Protein AF-A0A9E0Y5K9-F1 (afdb_monomer_lite)

pLDDT: mean 71.34, std 19.41, range [36.12, 97.19]

Radius of gyration: 32.45 Å; chains: 1; bounding box: 68×73×74 Å

Structure (mmCIF, N/CA/C/O backbone):
data_AF-A0A9E0Y5K9-F1
#
_entry.id   AF-A0A9E0Y5K9-F1
#
loop_
_atom_site.group_PDB
_atom_site.id
_atom_site.type_symbol
_atom_site.label_atom_id
_atom_site.label_alt_id
_atom_site.label_comp_id
_atom_site.label_asym_id
_atom_site.label_entity_id
_atom_site.label_seq_id
_atom_site.pdbx_PDB_ins_code
_atom_site.Cartn_x
_atom_site.Cartn_y
_atom_site.Cartn_z
_atom_site.occupancy
_atom_site.B_iso_or_equiv
_atom_site.auth_seq_id
_atom_site.auth_comp_id
_atom_site.auth_asym_id
_atom_site.auth_atom_id
_atom_site.pdbx_PDB_model_num
ATOM 1 N N . MET A 1 1 ? 21.419 -6.698 -3.684 1.00 84.94 1 MET A N 1
ATOM 2 C CA . MET A 1 1 ? 20.683 -5.464 -4.075 1.00 84.94 1 MET A CA 1
ATOM 3 C C . MET A 1 1 ? 20.345 -5.430 -5.564 1.00 84.94 1 MET A C 1
ATOM 5 O O . MET A 1 1 ? 19.286 -4.920 -5.915 1.00 84.94 1 MET A O 1
ATOM 9 N N . GLN A 1 2 ? 21.209 -5.947 -6.445 1.00 94.19 2 GLN A N 1
ATOM 10 C CA . GLN A 1 2 ? 20.969 -5.980 -7.896 1.00 94.19 2 GLN A CA 1
ATOM 11 C C . GLN A 1 2 ? 19.772 -6.874 -8.278 1.00 94.19 2 GLN A C 1
ATOM 13 O O . GLN A 1 2 ? 19.074 -6.594 -9.249 1.00 94.19 2 GLN A O 1
ATOM 18 N N . GLU A 1 3 ? 19.475 -7.891 -7.471 1.00 95.75 3 GLU A N 1
ATOM 19 C CA . GLU A 1 3 ? 18.398 -8.865 -7.677 1.00 95.75 3 GLU A CA 1
ATOM 20 C C . GLU A 1 3 ? 17.010 -8.213 -7.593 1.00 95.75 3 GLU A C 1
ATOM 22 O O . GLU A 1 3 ? 16.142 -8.476 -8.426 1.00 95.75 3 GLU A O 1
ATOM 27 N N . LEU A 1 4 ? 16.811 -7.305 -6.628 1.00 95.12 4 LEU A N 1
ATOM 28 C CA . LEU A 1 4 ? 15.551 -6.568 -6.461 1.00 95.12 4 LEU A CA 1
ATOM 29 C C . LEU A 1 4 ? 15.292 -5.603 -7.623 1.00 95.12 4 LEU A C 1
ATOM 31 O O . LEU A 1 4 ? 14.154 -5.426 -8.050 1.00 95.12 4 LEU A O 1
ATOM 35 N N . ILE A 1 5 ? 16.351 -4.996 -8.157 1.00 95.44 5 ILE A N 1
ATOM 36 C CA . ILE A 1 5 ? 16.250 -4.121 -9.327 1.00 95.44 5 ILE A CA 1
ATOM 37 C C . ILE A 1 5 ? 15.879 -4.953 -10.558 1.00 95.44 5 ILE A C 1
ATOM 39 O O . ILE A 1 5 ? 14.986 -4.563 -11.308 1.00 95.44 5 ILE A O 1
ATOM 43 N N . PHE A 1 6 ? 16.502 -6.121 -10.739 1.00 96.25 6 PHE A N 1
ATOM 44 C CA . PHE A 1 6 ? 16.213 -7.008 -11.864 1.00 96.25 6 PHE A CA 1
ATOM 45 C C . PHE A 1 6 ? 14.764 -7.516 -11.849 1.00 96.25 6 PHE A C 1
ATOM 47 O O . PHE A 1 6 ? 14.056 -7.389 -12.851 1.00 96.25 6 PHE A O 1
ATOM 54 N N . ILE A 1 7 ? 14.279 -8.006 -10.702 1.00 95.19 7 ILE A N 1
ATOM 55 C CA . ILE A 1 7 ? 12.883 -8.453 -10.588 1.00 95.19 7 ILE A CA 1
ATOM 56 C C . ILE A 1 7 ? 11.897 -7.282 -10.693 1.00 95.19 7 ILE A C 1
ATOM 58 O O . ILE A 1 7 ? 10.824 -7.432 -11.276 1.00 95.19 7 ILE A O 1
ATOM 62 N N . GLY A 1 8 ? 12.288 -6.095 -10.214 1.00 94.62 8 GLY A N 1
ATOM 63 C CA . GLY A 1 8 ? 11.539 -4.856 -10.398 1.00 94.62 8 GLY A CA 1
ATOM 64 C C . GLY A 1 8 ? 11.368 -4.503 -11.874 1.00 94.62 8 GLY A C 1
ATOM 65 O O . GLY A 1 8 ? 10.255 -4.212 -12.298 1.00 94.62 8 GLY A O 1
ATOM 66 N N . ILE A 1 9 ? 12.426 -4.596 -12.683 1.00 95.62 9 ILE A N 1
ATOM 67 C CA . ILE A 1 9 ? 12.359 -4.351 -14.132 1.00 95.62 9 ILE A CA 1
ATOM 68 C C . ILE A 1 9 ? 11.434 -5.363 -14.819 1.00 95.62 9 ILE A C 1
ATOM 70 O O . ILE A 1 9 ? 10.576 -4.958 -15.602 1.00 95.62 9 ILE A O 1
ATOM 74 N N . ILE A 1 10 ? 11.545 -6.656 -14.499 1.00 95.88 10 ILE A N 1
ATOM 75 C CA . ILE A 1 10 ? 10.665 -7.690 -15.07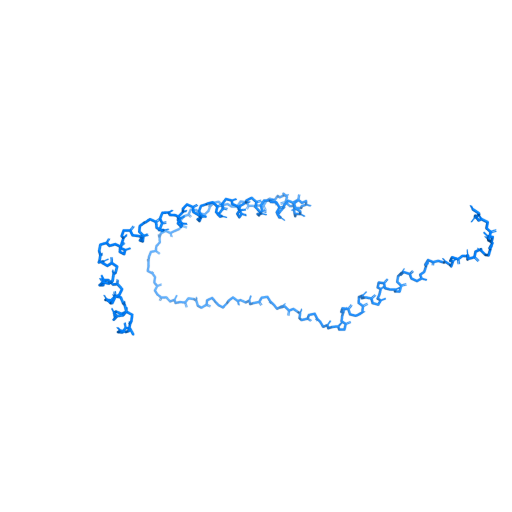0 1.00 95.88 10 ILE A CA 1
ATOM 76 C C . ILE A 1 10 ? 9.199 -7.412 -14.712 1.00 95.88 10 ILE A C 1
ATOM 78 O O . ILE A 1 10 ? 8.332 -7.407 -15.588 1.00 95.88 10 ILE A O 1
ATOM 82 N N . ALA A 1 11 ? 8.917 -7.108 -13.444 1.00 94.75 11 ALA A N 1
ATOM 83 C CA . ALA A 1 11 ? 7.577 -6.744 -12.999 1.00 94.75 11 ALA A CA 1
ATOM 84 C C . ALA A 1 11 ? 7.070 -5.470 -13.698 1.00 94.75 11 ALA A C 1
ATOM 86 O O . ALA A 1 11 ? 5.910 -5.409 -14.099 1.00 94.75 11 ALA A O 1
ATOM 87 N N . LEU A 1 12 ? 7.927 -4.467 -13.908 1.00 94.88 12 LEU A N 1
ATOM 88 C CA . LEU A 1 12 ? 7.583 -3.241 -14.634 1.00 94.88 12 LEU A CA 1
ATOM 89 C C . LEU A 1 12 ? 7.302 -3.488 -16.117 1.00 94.88 12 LEU A C 1
ATOM 91 O O . LEU A 1 12 ? 6.515 -2.744 -16.689 1.00 94.88 12 LEU A O 1
ATOM 95 N N . ILE A 1 13 ? 7.900 -4.498 -16.745 1.00 95.56 13 ILE A N 1
ATOM 96 C CA . ILE A 1 13 ? 7.588 -4.861 -18.135 1.00 95.56 13 ILE A CA 1
ATOM 97 C C . ILE A 1 13 ? 6.221 -5.551 -18.208 1.00 95.56 13 ILE A C 1
ATOM 99 O O . ILE A 1 13 ? 5.398 -5.183 -19.041 1.00 95.56 13 ILE A O 1
ATOM 103 N N . ILE A 1 14 ? 5.958 -6.507 -17.313 1.00 95.50 14 ILE A N 1
ATOM 104 C CA . ILE A 1 14 ? 4.695 -7.263 -17.281 1.00 95.50 14 ILE A CA 1
ATOM 105 C C . ILE A 1 14 ? 3.524 -6.352 -16.904 1.00 95.50 14 ILE A C 1
ATOM 107 O O . ILE A 1 14 ? 2.496 -6.315 -17.580 1.00 95.50 14 ILE A O 1
ATOM 111 N N . PHE A 1 15 ? 3.674 -5.612 -15.806 1.00 93.44 15 PHE A N 1
ATOM 112 C CA . PHE A 1 15 ? 2.612 -4.774 -15.267 1.00 93.44 15 PHE A CA 1
ATOM 113 C C . PHE A 1 15 ? 2.631 -3.362 -15.843 1.00 93.44 15 PHE A C 1
ATOM 115 O O . PHE A 1 15 ? 1.575 -2.755 -15.932 1.00 93.44 15 PHE A O 1
ATOM 122 N N . GLY A 1 16 ? 3.773 -2.821 -16.256 1.00 94.25 16 GLY A N 1
ATOM 123 C CA . GLY A 1 16 ? 3.916 -1.446 -16.744 1.00 94.25 16 GLY A CA 1
ATOM 124 C C . GLY A 1 16 ? 4.324 -0.447 -15.644 1.00 94.25 16 GLY A C 1
ATOM 125 O O . GLY A 1 16 ? 3.734 -0.445 -14.556 1.00 94.25 16 GLY A O 1
ATOM 126 N N . PRO A 1 17 ? 5.240 0.507 -15.924 1.00 92.94 17 PRO A N 1
ATOM 127 C CA . PRO A 1 17 ? 5.746 1.464 -14.931 1.00 92.94 17 PRO A CA 1
ATOM 128 C C . PRO A 1 17 ? 4.708 2.463 -14.427 1.00 92.94 17 PRO A C 1
ATOM 130 O O . PRO A 1 17 ? 4.892 3.082 -13.386 1.00 92.94 17 PRO A O 1
ATOM 133 N N . ARG A 1 18 ? 3.594 2.617 -15.146 1.00 94.00 18 ARG A N 1
ATOM 134 C CA . ARG A 1 18 ? 2.475 3.470 -14.728 1.00 94.00 18 ARG A CA 1
ATOM 135 C C . ARG A 1 18 ? 1.482 2.743 -13.820 1.00 94.00 18 ARG A C 1
ATOM 137 O O . ARG A 1 18 ? 0.852 3.388 -12.988 1.00 94.00 18 ARG A O 1
ATOM 144 N N . LYS A 1 19 ? 1.355 1.418 -13.949 1.00 92.56 19 LYS A N 1
ATOM 145 C CA . LYS A 1 19 ? 0.366 0.616 -13.212 1.00 92.56 19 LYS A CA 1
ATOM 146 C C . LYS A 1 19 ? 0.826 0.301 -11.792 1.00 92.56 19 LYS A C 1
ATOM 148 O O . LYS A 1 19 ? 0.027 0.458 -10.878 1.00 92.56 19 LYS A O 1
ATOM 153 N N . LEU A 1 20 ? 2.103 -0.022 -11.574 1.00 92.75 20 LEU A N 1
ATOM 154 C CA . LEU A 1 20 ? 2.651 -0.221 -10.223 1.00 92.75 20 LEU A CA 1
ATOM 155 C C . LEU A 1 20 ? 2.388 0.962 -9.261 1.00 92.75 20 LEU A C 1
ATOM 157 O O . LEU A 1 20 ? 1.795 0.736 -8.206 1.00 92.75 20 LEU A O 1
ATOM 161 N N . PRO A 1 21 ? 2.724 2.225 -9.599 1.00 90.75 21 PRO A N 1
ATOM 162 C CA . PRO A 1 21 ? 2.444 3.360 -8.716 1.00 90.75 21 PRO A CA 1
ATOM 163 C C . PRO A 1 21 ? 0.945 3.655 -8.591 1.00 90.75 21 PRO A C 1
ATOM 165 O O . PRO A 1 21 ? 0.493 4.117 -7.545 1.00 90.75 21 PRO A O 1
ATOM 168 N N . GLN A 1 22 ? 0.154 3.382 -9.631 1.00 93.81 22 GLN A N 1
ATOM 169 C CA . GLN A 1 22 ? -1.297 3.545 -9.577 1.00 93.81 22 GLN A CA 1
ATOM 170 C C . GLN A 1 22 ? -1.936 2.544 -8.601 1.00 93.81 22 GLN A C 1
ATOM 172 O O . GLN A 1 22 ? -2.737 2.950 -7.762 1.00 93.81 22 GLN A O 1
ATOM 177 N N . MET A 1 23 ? -1.534 1.269 -8.647 1.00 93.50 23 MET A N 1
ATOM 178 C CA . MET A 1 23 ? -1.998 0.229 -7.721 1.00 93.50 23 MET A CA 1
ATOM 179 C C . MET A 1 23 ? -1.508 0.486 -6.294 1.00 93.50 23 MET A C 1
ATOM 181 O O . MET A 1 23 ? -2.298 0.393 -5.358 1.00 93.50 23 MET A O 1
ATOM 185 N N . ALA A 1 24 ? -0.248 0.896 -6.124 1.00 94.50 24 ALA A N 1
ATOM 186 C CA . ALA A 1 24 ? 0.303 1.249 -4.817 1.00 94.50 24 ALA A CA 1
ATOM 187 C C . ALA A 1 24 ? -0.461 2.407 -4.153 1.00 94.50 24 ALA A C 1
ATOM 189 O O . ALA A 1 24 ? -0.700 2.366 -2.951 1.00 94.50 24 ALA A O 1
ATOM 190 N N . ARG A 1 25 ? -0.908 3.415 -4.918 1.00 95.62 25 ARG A N 1
ATOM 191 C CA . ARG A 1 25 ? -1.752 4.502 -4.383 1.00 95.62 25 ARG A CA 1
ATOM 192 C C . ARG A 1 25 ? -3.101 3.992 -3.881 1.00 95.62 25 ARG A C 1
ATOM 194 O O . ARG A 1 25 ? -3.553 4.438 -2.833 1.00 95.62 25 ARG A O 1
ATOM 201 N N . THR A 1 26 ? -3.740 3.074 -4.603 1.00 96.06 26 THR A N 1
ATOM 202 C CA . THR A 1 26 ? -5.027 2.492 -4.191 1.00 96.06 26 THR A CA 1
ATOM 203 C C . THR A 1 26 ? -4.871 1.604 -2.959 1.00 96.06 26 THR A C 1
ATOM 205 O O . THR A 1 26 ? -5.595 1.783 -1.983 1.00 96.06 26 THR A O 1
ATOM 208 N N . ILE A 1 27 ? -3.881 0.706 -2.965 1.00 96.38 27 ILE A N 1
ATOM 209 C CA . ILE A 1 27 ? -3.561 -0.159 -1.820 1.00 96.38 27 ILE A CA 1
ATOM 210 C C . ILE A 1 27 ? -3.155 0.686 -0.608 1.00 96.38 27 ILE A C 1
ATOM 212 O O . ILE A 1 27 ? -3.568 0.396 0.507 1.00 96.38 27 ILE A O 1
ATOM 216 N N . GLY A 1 28 ? -2.400 1.767 -0.815 1.00 95.88 28 GLY A N 1
ATOM 217 C CA . GLY A 1 28 ? -1.999 2.688 0.246 1.00 95.88 28 GLY A CA 1
ATOM 218 C C . GLY A 1 28 ? -3.184 3.404 0.894 1.00 95.88 28 GLY A C 1
ATOM 219 O O . GLY A 1 28 ? -3.226 3.516 2.115 1.00 95.88 28 GLY A O 1
ATOM 220 N N . LYS A 1 29 ? -4.177 3.832 0.104 1.00 96.44 29 LYS A N 1
ATOM 221 C CA . LYS A 1 29 ? -5.428 4.397 0.638 1.00 96.44 29 LYS A CA 1
ATOM 222 C C . LYS A 1 29 ? -6.214 3.364 1.444 1.00 96.44 29 LYS A C 1
ATOM 224 O O . LYS A 1 29 ? -6.583 3.648 2.577 1.00 96.44 29 LYS A O 1
ATOM 229 N N . PHE A 1 30 ? -6.376 2.153 0.905 1.00 97.12 30 PHE A N 1
ATOM 230 C CA . PHE A 1 30 ? -7.024 1.052 1.621 1.00 97.12 30 PHE A CA 1
ATOM 231 C C . PHE A 1 30 ? -6.307 0.728 2.937 1.00 97.12 30 PHE A C 1
ATOM 233 O O . PHE A 1 30 ? -6.949 0.613 3.970 1.00 97.12 30 PHE A O 1
ATOM 240 N N . MET A 1 31 ? -4.975 0.650 2.928 1.00 97.19 31 MET A N 1
ATOM 241 C CA . MET A 1 31 ? -4.179 0.392 4.129 1.00 97.19 31 MET A CA 1
ATOM 242 C C . MET A 1 31 ? -4.311 1.521 5.159 1.00 97.19 31 MET A C 1
ATOM 244 O O . MET A 1 31 ? -4.338 1.253 6.356 1.00 97.19 31 MET A O 1
ATOM 248 N N . ALA A 1 32 ? -4.407 2.779 4.720 1.00 96.50 32 ALA A N 1
ATOM 249 C CA . ALA A 1 32 ? -4.607 3.918 5.614 1.00 96.50 32 ALA A CA 1
ATOM 250 C C . ALA A 1 32 ? -5.983 3.873 6.299 1.00 96.50 32 ALA A C 1
ATOM 252 O O . ALA A 1 32 ? -6.070 4.068 7.512 1.00 96.50 32 ALA A O 1
ATOM 253 N N . GLU A 1 33 ? -7.038 3.567 5.544 1.00 96.81 33 GLU A N 1
ATOM 254 C CA . GLU A 1 33 ? -8.393 3.391 6.077 1.00 96.81 33 GLU A CA 1
ATOM 255 C C . GLU A 1 33 ? -8.489 2.152 6.975 1.00 96.81 33 GLU A C 1
ATOM 257 O O . GLU A 1 33 ? -9.014 2.236 8.084 1.00 96.81 33 GLU A O 1
ATOM 262 N N . PHE A 1 34 ? -7.890 1.033 6.561 1.00 96.88 34 PHE A N 1
ATOM 263 C CA . PHE A 1 34 ? -7.808 -0.191 7.353 1.00 96.88 34 PHE A CA 1
ATOM 264 C C . PHE A 1 34 ? -7.050 0.030 8.665 1.00 96.88 34 PHE A C 1
ATOM 266 O O . PHE A 1 34 ? -7.504 -0.415 9.716 1.00 96.88 34 PHE A O 1
ATOM 273 N N . LYS A 1 35 ? -5.927 0.762 8.641 1.00 95.88 35 LYS A N 1
ATOM 274 C CA . LYS A 1 35 ? -5.170 1.127 9.849 1.00 95.88 35 LYS A CA 1
ATOM 275 C C . LYS A 1 35 ? -6.002 1.988 10.790 1.00 95.88 35 LYS A C 1
ATOM 277 O O . LYS A 1 35 ? -5.923 1.784 11.996 1.00 95.88 35 LYS A O 1
ATOM 282 N N . LYS A 1 36 ? -6.776 2.940 10.260 1.00 95.75 36 LYS A N 1
ATOM 283 C CA . LYS A 1 36 ? -7.664 3.779 11.069 1.00 95.75 36 LYS A CA 1
ATOM 284 C C . LYS A 1 36 ? -8.754 2.934 11.728 1.00 95.75 36 LYS A C 1
ATOM 286 O O . LYS A 1 36 ? -8.852 2.948 12.945 1.00 95.75 36 LYS A O 1
ATOM 291 N N . ALA A 1 37 ? -9.457 2.115 10.947 1.00 95.69 37 ALA A N 1
ATOM 292 C CA . ALA A 1 37 ? -10.464 1.198 11.471 1.00 95.69 37 ALA A CA 1
ATOM 293 C C . ALA A 1 37 ? -9.872 0.246 12.526 1.00 95.69 37 ALA A C 1
ATOM 295 O O . ALA A 1 37 ? -10.419 0.113 13.612 1.00 95.69 37 ALA A O 1
ATOM 296 N N . THR A 1 38 ? -8.707 -0.352 12.253 1.00 94.94 38 THR A N 1
ATOM 297 C CA . THR A 1 38 ? -7.985 -1.224 13.201 1.00 94.94 38 THR A CA 1
ATOM 298 C C . THR A 1 38 ? -7.603 -0.492 14.485 1.00 94.94 38 THR A C 1
ATOM 300 O O . THR A 1 38 ? -7.652 -1.082 15.559 1.00 94.94 38 THR A O 1
ATOM 303 N N . ASN A 1 39 ? -7.229 0.786 14.400 1.00 94.44 39 ASN A N 1
ATOM 304 C CA . ASN A 1 39 ? -6.917 1.592 15.575 1.00 94.44 39 ASN A CA 1
ATOM 305 C C . ASN A 1 39 ? -8.164 1.856 16.426 1.00 94.44 39 ASN A C 1
ATOM 307 O O . ASN A 1 39 ? -8.089 1.733 17.643 1.00 94.44 39 ASN A O 1
ATOM 311 N N . ASP A 1 40 ? -9.299 2.141 15.789 1.00 91.94 40 ASP A N 1
ATOM 312 C CA . ASP A 1 40 ? -10.580 2.323 16.477 1.00 91.94 40 ASP A CA 1
ATOM 313 C C . ASP A 1 40 ? -11.023 1.006 17.150 1.00 91.94 40 ASP A C 1
ATOM 315 O O . ASP A 1 40 ? -11.443 1.005 18.305 1.00 91.94 40 ASP A O 1
ATOM 319 N N . PHE A 1 41 ? -10.836 -0.142 16.482 1.00 91.81 41 PHE A N 1
ATOM 320 C CA . PHE A 1 41 ? -11.059 -1.463 17.085 1.00 91.81 41 PHE A CA 1
ATOM 321 C C . PHE A 1 41 ? -10.128 -1.730 18.271 1.00 91.81 41 PHE A C 1
ATOM 323 O O . PHE A 1 41 ? -10.578 -2.266 19.280 1.00 91.81 41 PHE A O 1
ATOM 330 N N . LYS A 1 42 ? -8.847 -1.354 18.174 1.00 89.75 42 LYS A N 1
ATOM 331 C CA . LYS A 1 42 ? -7.884 -1.504 19.272 1.00 89.75 42 LYS A CA 1
ATOM 332 C C . LYS A 1 42 ? -8.272 -0.645 20.471 1.00 89.75 42 LYS A C 1
ATOM 334 O O . LYS A 1 42 ? -8.196 -1.127 21.591 1.00 89.75 42 LYS A O 1
ATOM 339 N N . GLU A 1 43 ? -8.717 0.587 20.243 1.00 89.62 43 GLU A N 1
ATOM 340 C CA . GLU A 1 43 ? -9.166 1.486 21.307 1.00 89.62 43 GLU A CA 1
ATOM 341 C C . GLU A 1 43 ? -10.429 0.957 22.003 1.00 89.62 43 GLU A C 1
ATOM 343 O O . GLU A 1 43 ? -10.510 0.995 23.229 1.00 89.62 43 GLU A O 1
ATOM 348 N N . THR A 1 44 ? -11.394 0.421 21.252 1.00 86.31 44 THR A N 1
ATOM 349 C CA . THR A 1 44 ? -12.589 -0.219 21.828 1.00 86.31 44 THR A CA 1
ATOM 350 C C . THR A 1 44 ? -12.229 -1.482 22.608 1.00 86.31 44 THR A C 1
ATOM 352 O O . THR A 1 44 ? -12.659 -1.639 23.747 1.00 86.31 44 THR A O 1
ATOM 355 N N . TRP A 1 45 ? -11.367 -2.334 22.048 1.00 83.62 45 TRP A N 1
ATOM 356 C CA . TRP A 1 45 ? -10.918 -3.558 22.709 1.00 83.62 45 TRP A CA 1
ATOM 357 C C . TRP A 1 45 ? -10.097 -3.267 23.966 1.00 83.62 45 TRP A C 1
ATOM 359 O O . TRP A 1 45 ? -10.235 -3.961 24.964 1.00 83.62 45 TRP A O 1
ATOM 369 N N . GLU A 1 46 ? -9.254 -2.234 23.958 1.00 79.31 46 GLU A N 1
ATOM 370 C CA . GLU A 1 46 ? -8.540 -1.792 25.157 1.00 79.31 46 GLU A CA 1
ATOM 371 C C . GLU A 1 46 ? -9.501 -1.201 26.188 1.00 79.31 46 GLU A C 1
ATOM 373 O O . 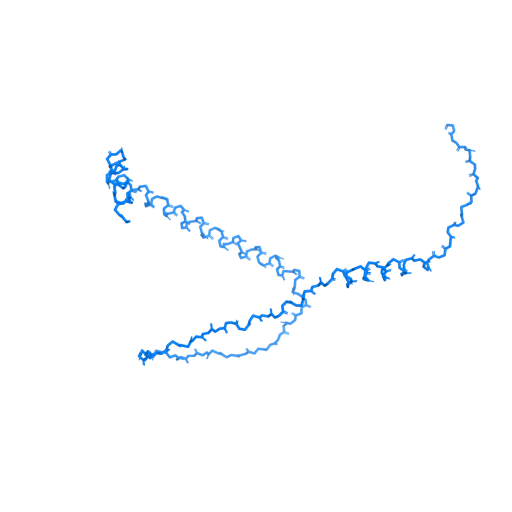GLU A 1 46 ? -9.335 -1.469 27.372 1.00 79.31 46 GLU A O 1
ATOM 378 N N . LYS A 1 47 ? -10.524 -0.443 25.787 1.00 75.00 47 LYS A N 1
ATOM 379 C CA . LYS A 1 47 ? -11.533 0.071 26.728 1.00 75.00 47 LYS A CA 1
ATOM 380 C C . LYS A 1 47 ? -12.346 -1.047 27.376 1.00 75.00 47 LYS A C 1
ATOM 382 O O . LYS A 1 47 ? -12.659 -0.940 28.555 1.00 75.00 47 LYS A O 1
ATOM 387 N N . GLU A 1 48 ? -12.640 -2.112 26.639 1.00 64.94 48 GLU A N 1
ATOM 388 C CA . GLU A 1 48 ? -13.360 -3.287 27.142 1.00 64.94 48 GLU A CA 1
ATOM 389 C C . GLU A 1 48 ? -12.446 -4.205 27.970 1.00 64.94 48 GLU A C 1
ATOM 391 O O . GLU A 1 48 ? -12.827 -4.621 29.058 1.00 64.94 48 GLU A O 1
ATOM 396 N N . ALA A 1 49 ? -11.202 -4.437 27.544 1.00 67.94 49 ALA A N 1
ATOM 397 C CA . ALA A 1 49 ? -10.225 -5.225 28.301 1.00 67.94 49 ALA A CA 1
ATOM 398 C C . ALA A 1 49 ? -9.732 -4.517 29.579 1.00 67.94 49 ALA A C 1
ATOM 400 O O . ALA A 1 49 ? -9.366 -5.181 30.544 1.00 67.94 49 ALA A O 1
ATOM 401 N N . ASN A 1 50 ? -9.732 -3.179 29.615 1.00 60.44 50 ASN A N 1
ATOM 402 C CA . ASN A 1 50 ? -9.479 -2.405 30.835 1.00 60.44 50 ASN A CA 1
ATOM 403 C C . ASN A 1 50 ? -10.750 -2.191 31.681 1.00 60.44 50 ASN A C 1
ATOM 405 O O . ASN A 1 50 ? -10.633 -1.724 32.813 1.00 60.44 50 ASN A O 1
ATOM 409 N N . PHE A 1 51 ? -11.949 -2.538 31.191 1.00 57.22 51 PHE A N 1
ATOM 410 C CA . PHE A 1 51 ? -13.175 -2.477 31.998 1.00 57.22 51 PHE A CA 1
ATOM 411 C C . PHE A 1 51 ? -13.187 -3.554 33.095 1.00 57.22 51 PHE A C 1
ATOM 413 O O . PHE A 1 51 ? -13.698 -3.303 34.182 1.00 57.22 51 PHE A O 1
ATOM 420 N N . ASP A 1 52 ? -12.501 -4.681 32.875 1.00 55.00 52 ASP A N 1
ATOM 421 C CA . ASP A 1 52 ? -12.238 -5.693 33.911 1.00 55.00 52 ASP A CA 1
ATOM 422 C C . ASP A 1 52 ? -11.141 -5.269 34.917 1.00 55.00 52 ASP A C 1
ATOM 424 O O . ASP A 1 52 ? -10.934 -5.941 35.926 1.00 55.00 52 ASP A O 1
ATOM 428 N N . ALA A 1 53 ? -10.446 -4.146 34.680 1.00 58.38 53 ALA A N 1
ATOM 429 C CA . ALA A 1 53 ? -9.359 -3.636 35.526 1.00 58.38 53 ALA A CA 1
ATOM 430 C C . ALA A 1 53 ? -9.650 -2.268 36.183 1.00 58.38 53 ALA A C 1
ATOM 432 O O . ALA A 1 53 ? -8.811 -1.753 36.922 1.00 58.38 53 ALA A O 1
ATOM 433 N N . PHE A 1 54 ? -10.827 -1.666 35.966 1.00 50.00 54 PHE A N 1
ATOM 434 C CA . PHE A 1 54 ? -11.181 -0.347 36.511 1.00 50.00 54 PHE A CA 1
ATOM 435 C C . PHE A 1 54 ? -12.052 -0.451 37.776 1.00 50.00 54 PHE A C 1
ATOM 437 O O . PHE A 1 54 ? -13.170 0.053 37.844 1.00 50.00 54 PHE A O 1
ATOM 444 N N . THR A 1 55 ? -11.512 -1.085 38.815 1.00 49.09 55 THR A N 1
ATOM 445 C CA . THR A 1 55 ? -11.928 -0.849 40.208 1.00 49.09 55 THR A CA 1
ATOM 446 C C . THR A 1 55 ? -10.716 -0.661 41.110 1.00 49.09 55 THR A C 1
ATOM 448 O O . THR A 1 55 ? -10.685 -1.202 42.205 1.00 49.09 55 THR A O 1
ATOM 451 N N . GLU A 1 56 ? -9.700 0.086 40.681 1.00 56.94 56 GLU A N 1
ATOM 452 C CA . GLU A 1 56 ? -8.762 0.695 41.624 1.00 56.94 56 GLU A CA 1
ATOM 453 C C . GLU A 1 56 ? -7.971 1.830 40.968 1.00 56.94 56 GLU A C 1
ATOM 455 O O . GLU A 1 56 ? -7.377 1.677 39.905 1.00 56.94 56 GLU A O 1
ATOM 460 N N . THR A 1 57 ? -7.896 2.952 41.683 1.00 48.62 57 THR A N 1
ATOM 461 C CA . THR A 1 57 ? -6.978 4.083 41.458 1.00 48.62 57 THR A CA 1
ATOM 462 C C . THR A 1 57 ? -7.460 5.200 40.525 1.00 48.62 57 THR A C 1
ATOM 464 O O . THR A 1 57 ? -6.805 5.595 39.562 1.00 48.62 57 THR A O 1
ATOM 467 N N . THR A 1 58 ? -8.558 5.839 40.927 1.00 53.59 58 THR A N 1
ATOM 468 C CA . THR A 1 58 ? -8.623 7.305 40.860 1.00 53.59 58 THR A CA 1
ATOM 469 C C . THR A 1 58 ? -7.735 7.849 41.983 1.00 53.59 58 THR A C 1
ATOM 471 O O . THR A 1 58 ? -8.034 7.587 43.141 1.00 53.59 58 THR A O 1
ATOM 474 N N . GLU A 1 59 ? -6.642 8.544 41.643 1.00 49.34 59 GLU A N 1
ATOM 475 C CA . GLU A 1 59 ? -6.217 9.839 42.216 1.00 49.34 59 GLU A CA 1
ATOM 476 C C . GLU A 1 59 ? -4.686 10.116 42.145 1.00 49.34 59 GLU A C 1
ATOM 478 O O . GLU A 1 59 ? -3.851 9.369 42.641 1.00 49.34 59 GLU A O 1
ATOM 483 N N . ILE A 1 60 ? -4.382 11.307 41.598 1.00 50.44 60 ILE A N 1
ATOM 484 C CA . ILE A 1 60 ? -3.191 12.180 41.745 1.00 50.44 60 ILE A CA 1
ATOM 485 C C . ILE A 1 60 ? -1.877 11.772 41.042 1.00 50.44 60 ILE A C 1
ATOM 487 O O . ILE A 1 60 ? -1.111 10.963 41.548 1.00 50.44 60 ILE A O 1
ATOM 491 N N . LYS A 1 61 ? -1.489 12.508 39.979 1.00 46.94 61 LYS A N 1
ATOM 492 C CA . LYS A 1 61 ? -0.544 13.653 40.084 1.00 46.94 61 LYS A CA 1
ATOM 493 C C . LYS A 1 61 ? -0.195 14.287 38.720 1.00 46.94 61 LYS A C 1
ATOM 495 O O . LYS A 1 61 ? 0.278 13.631 37.804 1.00 46.94 61 LYS A O 1
ATOM 500 N N . THR A 1 62 ? -0.467 15.593 38.660 1.00 47.53 62 THR A N 1
ATOM 501 C CA . THR A 1 62 ? 0.132 16.721 37.903 1.00 47.53 62 THR A CA 1
ATOM 502 C C . THR A 1 62 ? 1.516 16.457 37.244 1.00 47.53 62 THR A C 1
ATOM 504 O O . THR A 1 62 ? 2.290 15.669 37.769 1.00 47.53 62 THR A O 1
ATOM 507 N N . ILE A 1 63 ? 1.991 17.080 36.145 1.00 46.44 63 ILE A N 1
ATOM 508 C CA . ILE A 1 63 ? 2.126 18.508 35.752 1.00 46.44 63 ILE A CA 1
ATOM 509 C C . ILE A 1 63 ? 2.519 18.563 34.236 1.00 46.44 63 ILE A C 1
ATOM 511 O O . ILE A 1 63 ? 3.281 17.700 33.797 1.00 46.44 63 ILE A O 1
ATOM 515 N N . PRO A 1 64 ? 2.090 19.560 33.429 1.00 54.25 64 PRO A N 1
ATOM 516 C CA . PRO A 1 64 ? 2.546 19.766 32.043 1.00 54.25 64 PRO A CA 1
ATOM 517 C C . PRO A 1 64 ? 4.008 20.253 31.950 1.00 54.25 64 PRO A C 1
ATOM 519 O O . PRO A 1 64 ? 4.342 21.332 32.438 1.00 54.25 64 PRO A O 1
ATOM 522 N N . SER A 1 65 ? 4.875 19.499 31.268 1.00 49.56 65 SER A N 1
ATOM 523 C CA . SER A 1 65 ? 6.249 19.920 30.950 1.00 49.56 65 SER A CA 1
ATOM 524 C C . SER A 1 65 ? 6.328 20.582 29.571 1.00 49.56 65 SER A C 1
ATOM 526 O O . SER A 1 65 ? 6.487 19.931 28.542 1.00 49.56 65 SER A O 1
ATOM 528 N N . THR A 1 66 ? 6.231 21.909 29.586 1.00 44.03 66 THR A N 1
ATOM 529 C CA . THR A 1 66 ? 6.726 22.820 28.545 1.00 44.03 66 THR A CA 1
ATOM 530 C C . THR A 1 66 ? 8.263 22.800 28.513 1.00 44.03 66 THR A C 1
ATOM 532 O O . THR A 1 66 ? 8.892 22.747 29.569 1.00 44.03 66 THR A O 1
ATOM 535 N N . THR A 1 67 ? 8.853 22.984 27.318 1.00 36.12 67 THR A N 1
ATOM 536 C CA . THR A 1 67 ? 10.306 23.131 27.008 1.00 36.12 67 THR A CA 1
ATOM 537 C C . THR A 1 67 ? 11.045 21.778 26.978 1.00 36.12 67 THR A C 1
ATOM 539 O O . THR A 1 67 ? 11.043 21.052 27.958 1.00 36.12 67 THR A O 1
ATOM 542 N N . GLN A 1 68 ? 11.711 21.340 25.902 1.00 48.72 68 GLN A N 1
ATOM 543 C CA . GLN A 1 68 ? 12.833 22.022 25.254 1.00 48.72 68 GLN A CA 1
ATOM 544 C C . GLN A 1 68 ? 13.054 21.574 23.795 1.00 48.72 68 GLN A C 1
ATOM 546 O O . GLN A 1 68 ? 13.353 20.419 23.508 1.00 48.72 68 GLN A O 1
ATOM 551 N N . THR A 1 69 ? 13.012 22.555 22.893 1.00 46.72 69 THR A N 1
ATOM 552 C CA . THR A 1 69 ? 13.855 22.635 21.695 1.00 46.72 69 THR A CA 1
ATOM 553 C C . THR A 1 69 ? 15.274 22.962 22.150 1.00 46.72 69 THR A C 1
ATOM 555 O O . THR A 1 69 ? 15.458 24.102 22.550 1.00 46.72 69 THR A O 1
ATOM 558 N N . ILE A 1 70 ? 16.252 22.049 22.060 1.00 45.19 70 ILE A N 1
ATOM 559 C CA . ILE A 1 70 ? 17.668 22.368 21.767 1.00 45.19 70 ILE A CA 1
ATOM 560 C C . ILE A 1 70 ? 18.299 21.169 21.043 1.00 45.19 70 ILE A C 1
ATOM 562 O O . ILE A 1 70 ? 18.382 20.059 21.558 1.00 45.19 70 ILE A O 1
ATOM 566 N N . ALA A 1 71 ? 18.734 21.435 19.814 1.00 49.50 71 ALA A N 1
ATOM 567 C CA . ALA A 1 71 ? 19.592 20.593 19.000 1.00 49.50 71 ALA A CA 1
ATOM 568 C C . ALA A 1 71 ? 21.053 20.634 19.491 1.00 49.50 71 ALA A C 1
ATOM 570 O O . ALA A 1 71 ? 21.494 21.653 20.014 1.00 49.50 71 ALA A O 1
ATOM 571 N N . LYS A 1 72 ? 21.809 19.576 19.156 1.00 47.84 72 LYS A N 1
ATOM 572 C CA . LYS A 1 72 ? 23.259 19.349 19.354 1.00 47.84 72 LYS A CA 1
ATOM 573 C C . LYS A 1 72 ? 23.689 18.881 20.751 1.00 47.84 72 LYS A C 1
ATOM 575 O O . LYS A 1 72 ? 23.947 19.694 21.624 1.00 47.84 72 LYS A O 1
ATOM 580 N N . ASN A 1 73 ? 23.958 17.584 20.887 1.00 40.19 73 ASN A N 1
ATOM 581 C CA . ASN A 1 73 ? 25.333 17.071 20.918 1.00 40.19 73 ASN A CA 1
ATOM 582 C C . ASN A 1 73 ? 25.309 15.540 20.815 1.00 40.19 73 ASN A C 1
ATOM 584 O O . ASN A 1 73 ? 24.391 14.900 21.320 1.00 40.19 73 ASN A O 1
ATOM 588 N N . GLY A 1 74 ? 26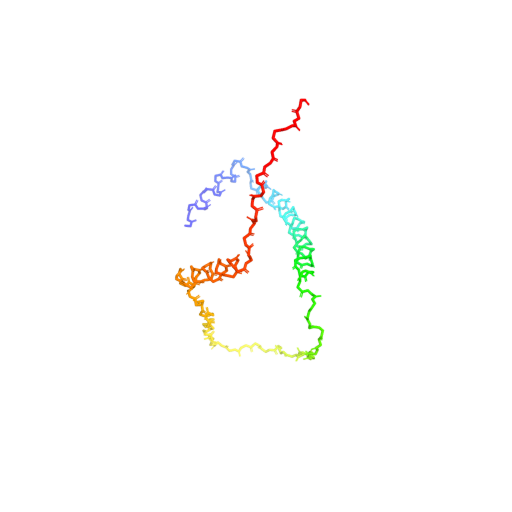.275 14.969 20.099 1.00 47.75 74 GLY A N 1
ATOM 589 C CA . GLY A 1 74 ? 26.399 13.528 19.930 1.00 47.75 74 GLY A CA 1
ATOM 590 C C . GLY A 1 74 ? 27.053 12.885 21.144 1.00 47.75 74 GLY A C 1
ATOM 591 O O . GLY A 1 74 ? 28.197 13.192 21.431 1.00 47.75 74 GLY A O 1
ATOM 592 N N . GLU A 1 75 ? 26.330 11.977 21.789 1.00 42.72 75 GLU A N 1
ATOM 593 C CA . GLU A 1 75 ? 26.837 10.837 22.557 1.00 42.72 75 GLU A CA 1
ATOM 594 C C . GLU A 1 75 ? 25.635 9.917 22.801 1.00 42.72 75 GLU A C 1
ATOM 596 O O . GLU A 1 75 ? 24.629 10.344 23.359 1.00 42.72 75 GLU A O 1
ATOM 601 N N . ASN A 1 76 ? 25.690 8.680 22.296 1.00 53.94 76 ASN A N 1
ATOM 602 C CA . ASN A 1 76 ? 24.642 7.675 22.489 1.00 53.94 76 ASN A CA 1
ATOM 603 C C . ASN A 1 76 ? 24.586 7.272 23.973 1.00 53.94 76 ASN A C 1
ATOM 605 O O . ASN A 1 76 ? 25.520 6.602 24.423 1.00 53.94 76 ASN A O 1
ATOM 609 N N . PRO A 1 77 ? 23.507 7.540 24.733 1.00 49.88 77 PRO A N 1
ATOM 610 C CA . PRO A 1 77 ? 23.267 6.786 25.946 1.00 49.88 77 PRO A CA 1
ATOM 611 C C . PRO A 1 77 ? 22.736 5.425 25.500 1.00 49.88 77 PRO A C 1
ATOM 613 O O . PRO A 1 77 ? 21.621 5.306 24.990 1.00 49.88 77 PRO A O 1
ATOM 616 N N . SER A 1 78 ? 23.565 4.396 25.652 1.00 46.09 78 SER A N 1
ATOM 617 C CA . SER A 1 78 ? 23.131 3.005 25.599 1.00 46.09 78 SER A CA 1
ATOM 618 C C . SER A 1 78 ? 22.092 2.780 26.699 1.00 46.09 78 SER A C 1
ATOM 620 O O . SER A 1 78 ? 22.436 2.450 27.833 1.00 46.09 78 SER A O 1
ATOM 622 N N . PHE A 1 79 ? 20.815 2.965 26.376 1.00 50.19 79 PHE A N 1
ATOM 623 C CA . PHE A 1 79 ? 19.716 2.462 27.186 1.00 50.19 79 PHE A CA 1
ATOM 624 C C . PHE A 1 79 ? 19.733 0.937 27.077 1.00 50.19 79 PHE A C 1
ATOM 626 O O . PHE A 1 79 ? 19.174 0.374 26.141 1.00 50.19 79 PHE A O 1
ATOM 633 N N . SER A 1 80 ? 20.405 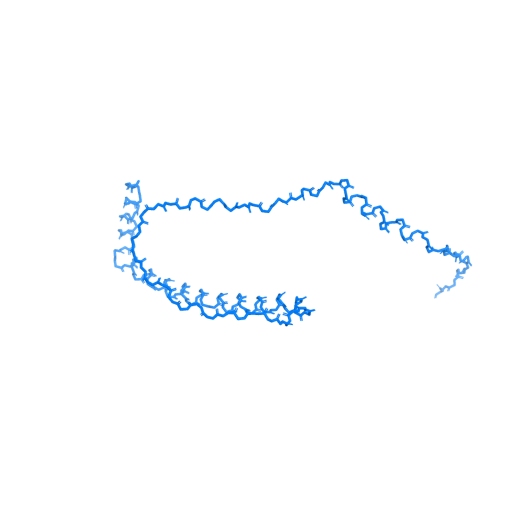0.267 28.012 1.00 53.19 80 SER A N 1
ATOM 634 C CA . SER A 1 80 ? 20.097 -1.131 28.302 1.00 53.19 80 SER A CA 1
ATOM 635 C C . SER A 1 80 ? 18.785 -1.119 29.083 1.00 53.19 80 SER A C 1
ATOM 637 O O . SER A 1 80 ? 18.774 -0.595 30.200 1.00 53.19 80 SER A O 1
ATOM 639 N N . PRO A 1 81 ? 17.666 -1.631 28.543 1.00 59.81 81 PRO A N 1
ATOM 640 C CA . PRO A 1 81 ? 16.485 -1.852 29.355 1.00 59.81 81 PRO A CA 1
ATOM 641 C C . PRO A 1 81 ? 16.883 -2.905 30.387 1.00 59.81 81 PRO A C 1
ATOM 643 O O . PRO A 1 81 ? 17.189 -4.039 30.021 1.00 59.81 81 PRO A O 1
ATOM 646 N N . THR A 1 82 ? 16.954 -2.533 31.664 1.00 54.66 82 THR A N 1
ATOM 647 C CA . THR A 1 82 ? 17.035 -3.513 32.747 1.00 54.66 82 THR A CA 1
ATOM 648 C C . THR A 1 82 ? 15.784 -4.370 32.640 1.00 54.66 82 THR A C 1
ATOM 650 O O . THR A 1 82 ? 14.675 -3.924 32.933 1.00 54.66 82 THR A O 1
ATOM 653 N N . GLN A 1 83 ? 15.967 -5.567 32.100 1.00 61.00 83 GLN A N 1
ATOM 654 C CA . GLN A 1 83 ? 14.911 -6.532 31.877 1.00 61.00 83 GLN A CA 1
ATOM 655 C C . GLN A 1 83 ? 14.327 -6.929 33.242 1.00 61.00 83 GLN A C 1
ATOM 657 O O . GLN A 1 83 ? 15.108 -7.212 34.154 1.00 61.00 83 GLN A O 1
ATOM 662 N N . PRO A 1 84 ? 12.994 -6.925 33.435 1.00 60.97 84 PRO A N 1
ATOM 663 C CA . PRO A 1 84 ? 12.416 -7.489 34.645 1.00 60.97 84 PRO A CA 1
ATOM 664 C C . PRO A 1 84 ? 12.816 -8.966 34.718 1.00 60.97 84 PRO A C 1
ATOM 666 O O . PRO A 1 84 ? 12.589 -9.720 33.771 1.00 60.97 84 PRO A O 1
ATOM 669 N N . GLU A 1 85 ? 13.452 -9.360 35.819 1.00 58.12 85 GLU A N 1
ATOM 670 C CA . GLU A 1 85 ? 13.797 -10.748 36.112 1.00 58.12 85 GLU A CA 1
ATOM 671 C C . GLU A 1 85 ? 12.493 -11.545 36.227 1.00 58.12 85 GLU A C 1
ATOM 673 O O . GLU A 1 85 ? 11.772 -11.468 37.225 1.00 58.12 85 GLU A O 1
ATOM 678 N N . ILE A 1 86 ? 12.145 -12.271 35.163 1.00 63.75 86 ILE A N 1
ATOM 679 C CA . ILE A 1 86 ? 11.065 -13.248 35.212 1.00 63.75 86 ILE A CA 1
ATOM 680 C C . ILE A 1 86 ? 11.589 -14.368 36.104 1.00 63.75 86 ILE A C 1
ATOM 682 O O . ILE A 1 86 ? 12.412 -15.169 35.667 1.00 63.75 86 ILE A O 1
ATOM 686 N N . LYS A 1 87 ? 11.147 -14.405 37.366 1.00 66.25 87 LYS A N 1
ATOM 687 C CA . LYS A 1 87 ? 11.347 -15.580 38.217 1.00 66.25 87 LYS A CA 1
ATOM 688 C C . LYS A 1 87 ? 10.710 -16.758 37.487 1.00 66.25 87 LYS A C 1
ATOM 690 O O . LYS A 1 87 ? 9.489 -16.783 37.326 1.00 66.25 87 LYS A O 1
ATOM 695 N N . GLU A 1 88 ? 11.538 -17.672 36.984 1.00 66.75 88 GLU A N 1
ATOM 696 C CA . GLU A 1 88 ? 11.071 -18.912 36.375 1.00 66.75 88 GLU A CA 1
ATOM 697 C C . GLU A 1 88 ? 10.180 -19.622 37.389 1.00 66.75 88 GLU A C 1
ATOM 699 O O . GLU A 1 88 ? 10.617 -19.991 38.477 1.00 66.75 88 GLU A O 1
ATOM 704 N N . LEU A 1 89 ? 8.903 -19.766 37.043 1.00 65.25 89 LEU A N 1
ATOM 705 C CA . LEU A 1 89 ? 7.974 -20.557 37.824 1.00 65.25 89 LEU A CA 1
ATOM 706 C C . LEU A 1 89 ? 8.435 -22.014 37.726 1.00 65.25 89 LEU A C 1
ATOM 708 O O . LEU A 1 89 ? 8.254 -22.662 36.691 1.00 65.25 89 LEU A O 1
ATOM 712 N N . ASN A 1 90 ? 9.082 -22.511 38.778 1.00 68.62 90 ASN A N 1
ATOM 713 C CA . ASN A 1 90 ? 9.532 -23.892 38.837 1.00 68.62 90 ASN A CA 1
ATOM 714 C C . ASN A 1 90 ? 8.299 -24.810 38.872 1.00 68.62 90 ASN A C 1
ATOM 716 O O . ASN A 1 90 ? 7.312 -24.511 39.549 1.00 68.62 90 ASN A O 1
ATOM 720 N N . ARG A 1 91 ? 8.327 -25.937 38.147 1.00 71.62 91 ARG A N 1
ATOM 721 C CA . ARG A 1 91 ? 7.187 -26.878 38.105 1.00 71.62 91 ARG A CA 1
ATOM 722 C C . ARG A 1 91 ? 6.790 -27.347 39.501 1.00 71.62 91 ARG A C 1
ATOM 724 O O . ARG A 1 91 ? 5.618 -27.572 39.766 1.00 71.62 91 ARG A O 1
ATOM 731 N N . GLU A 1 92 ? 7.766 -27.439 40.390 1.00 72.31 92 GLU A N 1
ATOM 732 C CA . GLU A 1 92 ? 7.588 -27.836 41.783 1.00 72.31 92 GLU A CA 1
ATOM 733 C C . GLU A 1 92 ? 6.680 -26.861 42.549 1.00 72.31 92 GLU A C 1
ATOM 735 O O . GLU A 1 92 ? 5.827 -27.298 43.319 1.00 72.31 92 GLU A O 1
ATOM 740 N N . ASP A 1 93 ? 6.779 -25.555 42.286 1.00 75.19 93 ASP A N 1
ATOM 741 C CA . ASP A 1 93 ? 5.929 -24.543 42.924 1.00 75.19 93 ASP A CA 1
ATOM 742 C C . ASP A 1 93 ? 4.474 -24.652 42.455 1.00 75.19 93 ASP A C 1
ATOM 744 O O . ASP A 1 93 ? 3.540 -24.469 43.241 1.00 75.19 93 ASP A O 1
ATOM 748 N N . PHE A 1 94 ? 4.275 -25.008 41.183 1.00 70.31 94 PHE A N 1
ATOM 749 C CA . PHE A 1 94 ? 2.949 -25.230 40.615 1.00 70.31 94 PHE A CA 1
ATOM 750 C C . PHE A 1 94 ? 2.297 -26.500 41.178 1.00 70.31 94 PHE A C 1
ATOM 752 O O . PHE A 1 94 ? 1.144 -26.464 41.609 1.00 70.31 94 PHE A O 1
ATOM 759 N N . GLU A 1 95 ? 3.047 -27.601 41.255 1.00 77.44 95 GLU A N 1
ATOM 760 C CA . GLU A 1 95 ? 2.570 -28.863 41.839 1.00 77.44 95 GLU A CA 1
ATOM 761 C C . GLU A 1 95 ? 2.228 -28.710 43.329 1.00 77.44 95 GLU A C 1
ATOM 763 O O . GLU A 1 95 ? 1.208 -29.221 43.801 1.00 77.44 95 GLU A O 1
ATOM 768 N N . ASN A 1 96 ? 3.021 -27.932 44.072 1.00 78.62 96 ASN A 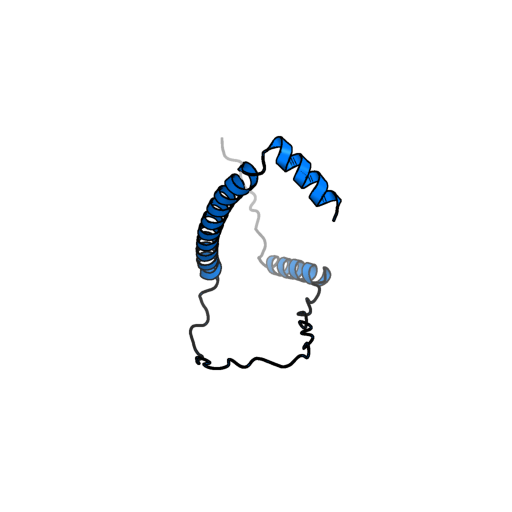N 1
ATOM 769 C CA . ASN A 1 96 ? 2.733 -27.615 45.470 1.00 78.62 96 ASN A CA 1
ATOM 770 C C . ASN A 1 96 ? 1.440 -26.794 45.628 1.00 78.62 96 ASN A C 1
ATOM 772 O O . ASN A 1 96 ? 0.717 -26.989 46.608 1.00 78.62 96 ASN A O 1
ATOM 776 N N . LEU A 1 97 ? 1.103 -25.923 44.668 1.00 77.38 97 LEU A N 1
ATOM 777 C CA . LEU A 1 97 ? -0.175 -25.201 44.649 1.00 77.38 97 LEU A CA 1
ATOM 778 C C . LEU A 1 97 ? -1.362 -26.142 44.400 1.00 77.38 97 LEU A C 1
ATOM 780 O O . LEU A 1 97 ? -2.348 -26.088 45.136 1.00 77.38 97 LEU A O 1
ATOM 784 N N . ILE A 1 98 ? -1.254 -27.024 43.401 1.00 79.81 98 ILE A N 1
ATOM 785 C CA . ILE A 1 98 ? -2.296 -28.008 43.058 1.00 79.81 98 ILE A CA 1
ATOM 786 C C . ILE A 1 98 ? -2.557 -28.935 44.251 1.00 79.81 98 ILE A C 1
ATOM 788 O O . ILE A 1 98 ? -3.707 -29.181 44.626 1.00 79.81 98 ILE A O 1
ATOM 792 N N . ARG A 1 99 ? -1.487 -29.413 44.895 1.00 80.00 99 ARG A N 1
ATOM 793 C CA . ARG A 1 99 ? -1.582 -30.271 46.077 1.00 80.00 99 ARG A CA 1
ATOM 794 C C . ARG A 1 99 ? -2.230 -29.548 47.255 1.00 80.00 99 ARG A C 1
ATOM 796 O O . ARG A 1 99 ? -3.141 -30.102 47.869 1.00 80.00 99 ARG A O 1
ATOM 803 N N . LYS A 1 100 ? -1.820 -28.310 47.532 1.00 76.00 100 LYS A N 1
ATOM 804 C CA . LYS A 1 100 ? -2.396 -27.484 48.602 1.00 76.00 100 LYS A CA 1
ATOM 805 C C . LYS A 1 100 ? -3.890 -27.222 48.387 1.00 76.00 100 LYS A C 1
ATOM 807 O O . LYS A 1 100 ? -4.655 -27.220 49.351 1.0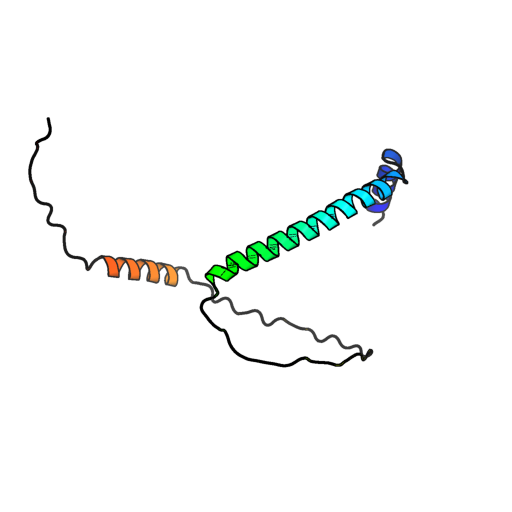0 76.00 100 LYS A O 1
ATOM 812 N N . GLU A 1 101 ? -4.315 -27.066 47.135 1.00 73.06 101 GLU A N 1
ATOM 813 C CA . GLU A 1 101 ? -5.730 -26.934 46.774 1.00 73.06 101 GLU A CA 1
ATOM 814 C C . GLU A 1 101 ? -6.494 -28.259 46.958 1.00 73.06 101 GLU A C 1
ATOM 816 O O . GLU A 1 101 ? -7.628 -28.274 47.443 1.00 73.06 101 GLU A O 1
ATOM 821 N N . SER A 1 102 ? -5.856 -29.395 46.652 1.00 62.75 102 SER A N 1
ATOM 822 C CA . SER A 1 102 ? -6.443 -30.727 46.851 1.00 62.75 102 SER A CA 1
ATOM 823 C C . SER A 1 102 ? -6.604 -31.105 48.331 1.00 62.75 102 SER A C 1
ATOM 825 O O . SER A 1 102 ? -7.614 -31.705 48.702 1.00 62.75 102 SER A O 1
ATOM 827 N N . GLU A 1 103 ? -5.673 -30.685 49.194 1.00 64.81 103 GLU A N 1
ATOM 828 C CA . GLU A 1 103 ? -5.733 -30.916 50.643 1.00 64.81 103 GLU A CA 1
ATOM 829 C C . GLU A 1 103 ? -6.854 -30.087 51.292 1.00 64.81 103 GLU A C 1
ATOM 831 O O . GLU A 1 103 ? -7.551 -30.578 52.179 1.00 64.81 103 GLU A O 1
ATOM 836 N N . LYS A 1 104 ? -7.138 -28.884 50.772 1.00 62.41 104 LYS A N 1
ATOM 837 C CA . LYS A 1 104 ? -8.256 -28.043 51.235 1.00 62.41 104 LYS A CA 1
ATOM 838 C C . LYS A 1 104 ? -9.640 -28.631 50.935 1.00 62.41 104 LYS A C 1
ATOM 840 O O . LYS A 1 104 ? -10.601 -28.318 51.636 1.00 62.41 104 LYS A O 1
ATOM 845 N N . LYS A 1 105 ? -9.765 -29.474 49.904 1.00 58.47 105 LYS A N 1
ATOM 846 C CA . LYS A 1 105 ? -11.044 -30.078 49.486 1.00 58.47 105 LYS A CA 1
ATOM 847 C C . LYS A 1 105 ? -11.371 -31.383 50.229 1.00 58.47 105 LYS A C 1
ATOM 849 O O . LYS A 1 105 ? -12.512 -31.838 50.177 1.00 58.47 105 LYS A O 1
ATOM 854 N N . ALA A 1 106 ? -10.403 -31.969 50.934 1.00 60.19 106 ALA A N 1
ATOM 855 C CA . ALA A 1 106 ? -10.560 -33.245 51.633 1.00 60.19 106 ALA A CA 1
ATOM 856 C C . ALA A 1 106 ? -11.154 -33.131 53.055 1.00 60.19 106 ALA A C 1
ATOM 858 O O . ALA A 1 106 ? -11.446 -34.156 53.666 1.00 60.19 106 ALA A O 1
ATOM 859 N N . GLU A 1 107 ? -11.393 -31.919 53.574 1.00 59.62 107 GLU A N 1
ATOM 860 C CA . GLU A 1 107 ? -11.981 -31.700 54.911 1.00 59.62 107 GLU A CA 1
ATOM 861 C C . GLU A 1 107 ? -13.499 -31.398 54.890 1.00 59.62 107 GLU A C 1
ATOM 863 O O . GLU A 1 107 ? -14.077 -30.934 55.871 1.00 59.62 107 GLU A O 1
ATOM 868 N N . ALA A 1 108 ? -14.194 -31.707 53.788 1.00 59.38 108 ALA A N 1
ATOM 869 C CA . ALA A 1 108 ? -15.655 -31.797 53.772 1.00 59.38 108 ALA A CA 1
ATOM 870 C C . ALA A 1 108 ? -16.086 -33.267 53.952 1.00 59.38 108 ALA A C 1
ATOM 872 O O . ALA A 1 108 ? -15.907 -34.108 53.077 1.00 59.38 108 ALA A O 1
ATOM 873 N N . GLN A 1 109 ? -16.619 -33.550 55.137 1.00 58.62 109 GLN A N 1
ATOM 874 C CA . GLN A 1 109 ? -17.034 -34.841 55.699 1.00 58.62 109 GLN A CA 1
ATOM 875 C C . GLN A 1 109 ? -17.926 -35.751 54.811 1.00 58.62 109 GLN A C 1
ATOM 877 O O . GLN A 1 109 ? -18.574 -35.283 53.875 1.00 58.62 109 GLN A O 1
ATOM 882 N N . PRO A 1 110 ? -17.977 -37.071 55.116 1.00 51.53 110 PRO A N 1
ATOM 883 C CA . PRO A 1 110 ? -18.354 -38.133 54.181 1.00 51.53 110 PRO A CA 1
ATOM 884 C C . PRO A 1 110 ? -19.835 -38.117 53.798 1.00 51.53 110 PRO A C 1
ATOM 886 O O . PRO A 1 110 ? -20.725 -38.108 54.651 1.00 51.53 110 PRO A O 1
ATOM 889 N N . VAL A 1 111 ? -20.096 -38.220 52.494 1.00 55.34 111 VAL A N 1
ATOM 890 C CA . VAL A 1 111 ? -21.422 -38.538 51.960 1.00 55.34 111 VAL A CA 1
ATOM 891 C C . VAL A 1 111 ? -21.816 -39.922 52.476 1.00 55.34 111 VAL A C 1
ATOM 893 O O . VAL A 1 111 ? -21.261 -40.941 52.072 1.00 55.34 111 VAL A O 1
ATOM 896 N N . LYS A 1 112 ? -22.778 -39.953 53.400 1.00 53.22 112 LYS A N 1
ATOM 897 C CA . LYS A 1 112 ? -23.518 -41.161 53.764 1.00 53.22 112 LYS A CA 1
ATOM 898 C C . LYS A 1 112 ? -24.260 -41.634 52.518 1.00 53.22 112 LYS A C 1
ATOM 900 O O . LYS A 1 112 ? -25.311 -41.090 52.186 1.00 53.22 112 LYS A O 1
ATOM 905 N N . THR A 1 113 ? -23.727 -42.634 51.830 1.00 52.53 113 THR A N 1
ATOM 906 C CA . THR A 1 113 ? -24.459 -43.326 50.770 1.00 52.53 113 THR A CA 1
ATOM 907 C C . THR A 1 113 ? -25.525 -44.186 51.441 1.00 52.53 113 THR A C 1
ATOM 909 O O . THR A 1 113 ? -25.269 -45.306 51.882 1.00 52.53 113 THR A O 1
ATOM 912 N N . LEU A 1 114 ? -26.718 -43.615 51.606 1.00 50.88 114 LEU A N 1
ATOM 913 C CA . LEU A 1 114 ? -27.906 -44.370 51.962 1.00 50.88 114 LEU A CA 1
ATOM 914 C C . LEU A 1 114 ? -28.192 -45.347 50.821 1.00 50.88 114 LEU A C 1
ATOM 916 O O . LEU A 1 114 ? -28.562 -44.967 49.715 1.00 50.88 114 LEU A O 1
ATOM 920 N N . THR A 1 115 ? -27.963 -46.617 51.133 1.00 56.25 115 THR A N 1
ATOM 921 C CA . THR A 1 115 ? -28.674 -47.758 50.567 1.00 56.25 115 THR A CA 1
ATOM 922 C C . THR A 1 115 ? -30.167 -47.453 50.447 1.00 56.25 115 THR A C 1
ATOM 924 O O . THR A 1 115 ? -30.768 -46.917 51.381 1.00 56.25 115 THR A O 1
ATOM 927 N N . GLY A 1 116 ? -30.775 -47.817 49.320 1.00 48.12 116 GLY A N 1
ATOM 928 C CA . GLY A 1 116 ? -32.224 -47.891 49.245 1.00 48.12 116 GLY A CA 1
ATOM 929 C C . GLY A 1 116 ? -32.817 -47.582 47.884 1.00 48.12 116 GLY A C 1
ATOM 930 O O . GLY A 1 116 ? -33.020 -46.421 47.547 1.00 48.12 116 GLY A O 1
ATOM 931 N N . LYS A 1 117 ? -33.288 -48.667 47.264 1.00 48.66 117 LYS A N 1
ATOM 932 C CA . LYS A 1 117 ? -34.606 -48.747 46.631 1.00 48.66 117 LYS A CA 1
ATOM 933 C C . LYS A 1 117 ? -34.645 -48.472 45.129 1.00 48.66 117 LYS A C 1
ATOM 935 O O . LYS A 1 117 ? -34.951 -47.387 44.651 1.00 48.66 117 LYS A O 1
ATOM 940 N N . GLU A 1 118 ? -34.341 -49.551 44.411 1.00 58.62 118 GLU A N 1
ATOM 941 C CA . GLU A 1 118 ? -35.200 -50.101 43.357 1.00 58.62 118 GLU A CA 1
ATOM 942 C C . GLU A 1 118 ? -36.640 -49.587 43.501 1.00 58.62 118 GLU A C 1
ATOM 944 O O . GLU A 1 118 ? -37.291 -49.970 44.460 1.00 58.62 118 GLU A O 1
ATOM 949 N N . ASP A 1 119 ? -37.081 -48.676 42.629 1.00 54.31 119 ASP A N 1
ATOM 950 C CA . ASP A 1 119 ? -38.492 -48.375 42.328 1.00 54.31 119 ASP A CA 1
ATOM 951 C C . ASP A 1 119 ? -38.550 -47.227 41.297 1.00 54.31 119 ASP A C 1
ATOM 953 O O . ASP A 1 119 ? -38.672 -46.056 41.653 1.00 54.31 119 ASP A O 1
ATOM 957 N N . TRP A 1 120 ? -38.463 -47.551 40.004 1.00 56.56 120 TRP A N 1
ATOM 958 C CA . TRP A 1 120 ? -39.246 -46.853 38.977 1.00 56.56 120 TRP A CA 1
ATOM 959 C C . TRP A 1 120 ? -39.425 -47.768 37.759 1.00 56.56 120 TRP A C 1
ATOM 961 O O . TRP A 1 120 ? -38.510 -48.019 36.974 1.00 56.56 120 TRP A O 1
ATOM 971 N N . LEU A 1 121 ? -40.629 -48.339 37.724 1.00 49.66 121 LEU A N 1
ATOM 972 C CA . LEU A 1 121 ? -41.337 -48.846 36.552 1.00 49.66 121 LEU A CA 1
ATOM 973 C C . LEU A 1 121 ? -41.589 -47.725 35.535 1.00 49.66 121 LEU A C 1
ATOM 975 O O . LEU A 1 121 ? -41.727 -46.559 35.975 1.00 49.66 121 LEU A O 1
#

Foldseek 3Di:
DVVVVVVVVVCCVVQNPVRVVVVVVVVVVVVVVVVVVVVVVVVVVVVVVCVVVPPDDDDDDDDDDDDDDDDDDDDDDPPPPPDPPPPPPDVVNVVVVVVVVVVVVVPPDDDPPDDDDDDDD

Sequence (121 aa):
MQELIFIGIIALIIFGPRKLPQMARTIGKFMAEFKKATNDFKETWEKEANFDAFTETTEIKTIPSTTQTIAKNGENPSFSPTQPEIKELNREDFENLIRKESEKKAEAQPVKTLTGKEDWL

Secondary structure (DSSP, 8-state):
-HHHHHHHHHHHHHH-TTHHHHHHHHHHHHHHHHHHHHHHHHHHHHHHHTGGG-SS----------------------------------HHHHHHHHHHHHHHHTTS-------------